Protein AF-A0A1L8CPL9-F1 (afdb_monomer_lite)

Foldseek 3Di:
DDVVLLVCCQVPVLVSQCVQANPDPLSVVLVVLVVVHVVSSSVSSNCSVVVSPHD

Secondary structure (DSSP, 8-state):
--HHHHHHHHHSHHHHHHHHH-SSHHHHHHHHHHHH-HHHHHHHHHHHHHTT---

InterPro domains:
  IPR000612 Proteolipid membrane potential modulator [PF01679] (3-49)
  IPR000612 Proteolipid membrane potential modulator [PTHR21659] (2-51)

Sequence (55 aa):
MNIVNLILAIFIPPVGAFLQVGASKHFFINIVLTLLGILPGVVHAVWLVASNQKG

pLDDT: mean 81.74, std 6.21, range [55.66, 88.44]

Structure (mmCIF, N/CA/C/O backbone):
data_AF-A0A1L8CPL9-F1
#
_entry.id   AF-A0A1L8CPL9-F1
#
loop_
_atom_site.group_PDB
_atom_site.id
_atom_site.type_symbol
_atom_site.label_atom_id
_atom_site.label_alt_id
_atom_site.label_comp_id
_atom_site.label_asym_id
_atom_site.label_entity_id
_atom_site.label_seq_id
_atom_site.pdbx_PDB_ins_code
_atom_site.Cartn_x
_atom_site.Cartn_y
_atom_site.Cartn_z
_atom_site.occupancy
_atom_site.B_iso_or_equiv
_atom_site.auth_seq_id
_atom_site.auth_comp_id
_atom_site.auth_asym_id
_atom_site.auth_atom_id
_atom_site.pdbx_PDB_model_num
ATOM 1 N N . MET A 1 1 ? 0.185 14.197 0.450 1.00 55.66 1 MET A N 1
ATOM 2 C CA . MET A 1 1 ? 1.056 13.244 -0.269 1.00 55.66 1 MET A CA 1
ATOM 3 C C . MET A 1 1 ? 2.470 13.348 0.290 1.00 55.66 1 MET A C 1
ATOM 5 O O . MET A 1 1 ? 3.184 14.283 -0.048 1.00 55.66 1 MET A O 1
ATOM 9 N N . ASN A 1 2 ? 2.857 12.446 1.192 1.00 70.62 2 ASN A N 1
ATOM 10 C CA . ASN A 1 2 ? 4.211 12.430 1.751 1.00 70.62 2 ASN A CA 1
ATOM 11 C C . ASN A 1 2 ? 5.087 11.560 0.845 1.00 70.62 2 ASN A C 1
ATOM 13 O O . ASN A 1 2 ? 4.758 10.395 0.634 1.00 70.62 2 ASN A O 1
ATOM 17 N N . ILE A 1 3 ? 6.198 12.101 0.338 1.00 77.25 3 ILE A N 1
ATOM 18 C CA . ILE A 1 3 ? 7.157 11.374 -0.521 1.00 77.25 3 ILE A CA 1
ATOM 19 C C . ILE A 1 3 ? 7.610 10.061 0.140 1.00 77.25 3 ILE A C 1
ATOM 21 O O . ILE A 1 3 ? 7.776 9.045 -0.526 1.00 77.25 3 ILE A O 1
ATOM 25 N N . VAL A 1 4 ? 7.699 10.060 1.470 1.00 79.94 4 VAL A N 1
ATOM 26 C CA . VAL A 1 4 ? 8.010 8.886 2.294 1.00 79.94 4 VAL A CA 1
ATOM 2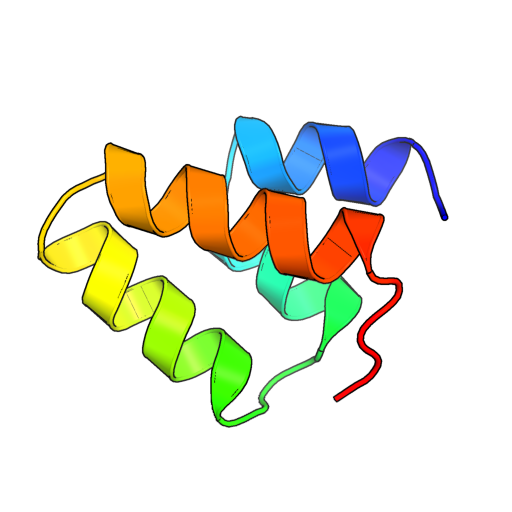7 C C . VAL A 1 4 ? 7.022 7.732 2.060 1.00 79.94 4 VAL A C 1
ATOM 29 O O . VAL A 1 4 ? 7.459 6.619 1.792 1.00 79.94 4 VAL A O 1
ATOM 32 N N . ASN A 1 5 ? 5.704 7.975 2.064 1.00 77.81 5 ASN A N 1
ATOM 33 C CA . ASN A 1 5 ? 4.705 6.919 1.824 1.00 77.81 5 ASN A CA 1
ATOM 34 C C . ASN A 1 5 ? 4.803 6.340 0.407 1.00 77.81 5 ASN A C 1
ATOM 36 O O . ASN A 1 5 ? 4.570 5.149 0.223 1.00 77.81 5 ASN A O 1
ATOM 40 N N . LEU A 1 6 ? 5.161 7.164 -0.584 1.00 81.50 6 LEU A N 1
ATOM 41 C CA . LEU A 1 6 ? 5.333 6.715 -1.965 1.00 81.50 6 LEU A CA 1
ATOM 42 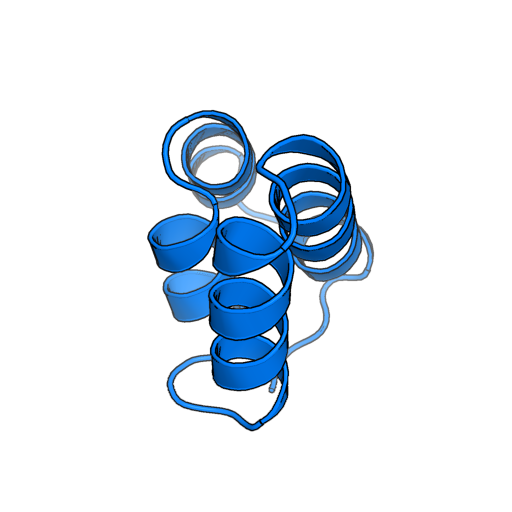C C . LEU A 1 6 ? 6.554 5.797 -2.108 1.00 81.50 6 LEU A C 1
ATOM 44 O O . LEU A 1 6 ? 6.455 4.738 -2.720 1.00 81.50 6 LEU A O 1
ATOM 48 N N . ILE A 1 7 ? 7.681 6.171 -1.497 1.00 84.12 7 ILE A N 1
ATOM 49 C CA . ILE A 1 7 ? 8.895 5.342 -1.480 1.00 84.12 7 ILE A CA 1
ATOM 50 C C . ILE A 1 7 ? 8.612 4.015 -0.762 1.00 84.12 7 ILE A C 1
ATOM 52 O O . ILE A 1 7 ? 8.962 2.949 -1.271 1.00 84.12 7 ILE A O 1
ATOM 56 N N . LEU A 1 8 ? 7.919 4.062 0.382 1.00 81.88 8 LEU A N 1
ATOM 57 C CA . LEU A 1 8 ? 7.556 2.858 1.129 1.00 81.88 8 LEU A CA 1
ATOM 58 C C . LEU A 1 8 ? 6.563 1.971 0.366 1.00 81.88 8 LEU A C 1
ATOM 60 O O . LEU A 1 8 ? 6.714 0.759 0.415 1.00 81.88 8 LEU A O 1
ATOM 64 N N . ALA A 1 9 ? 5.597 2.527 -0.369 1.00 80.69 9 ALA A N 1
ATOM 65 C CA . ALA A 1 9 ? 4.641 1.746 -1.163 1.00 80.69 9 ALA A CA 1
ATOM 66 C C . ALA A 1 9 ? 5.293 0.970 -2.321 1.00 80.69 9 ALA A C 1
ATOM 68 O O . ALA A 1 9 ? 4.770 -0.065 -2.729 1.00 80.69 9 ALA A O 1
ATOM 69 N N . ILE A 1 10 ? 6.430 1.443 -2.837 1.00 81.44 10 ILE A N 1
ATOM 70 C CA . ILE A 1 10 ? 7.171 0.777 -3.918 1.00 81.44 10 ILE A CA 1
ATOM 71 C C . ILE A 1 10 ? 8.098 -0.310 -3.360 1.00 81.44 10 ILE A C 1
ATOM 73 O O . ILE A 1 10 ? 8.149 -1.409 -3.905 1.00 81.44 10 ILE A O 1
ATOM 77 N N . PHE A 1 11 ? 8.825 -0.019 -2.276 1.00 82.50 11 PHE A N 1
ATOM 78 C CA . PHE A 1 11 ? 9.782 -0.963 -1.684 1.00 82.50 11 PHE A CA 1
ATOM 79 C C . PHE A 1 11 ? 9.104 -2.037 -0.826 1.00 82.50 11 PHE A C 1
ATOM 81 O O . PHE A 1 11 ? 9.494 -3.201 -0.851 1.00 82.50 11 PHE A O 1
ATOM 88 N N . ILE A 1 12 ? 8.097 -1.640 -0.044 1.00 83.31 12 ILE A N 1
ATOM 89 C CA . ILE A 1 12 ? 7.346 -2.506 0.866 1.00 83.31 12 ILE A CA 1
ATOM 90 C C . ILE A 1 12 ? 5.850 -2.156 0.742 1.00 83.31 12 ILE A C 1
ATOM 92 O O . ILE A 1 12 ? 5.292 -1.470 1.608 1.00 83.31 12 ILE A O 1
ATOM 96 N N . PRO A 1 13 ? 5.169 -2.638 -0.319 1.00 78.75 13 PRO A N 1
ATOM 97 C CA . PRO A 1 13 ? 3.771 -2.311 -0.601 1.00 78.75 13 PRO A CA 1
ATOM 98 C C . PRO A 1 13 ? 2.811 -2.436 0.593 1.00 78.75 13 PRO A C 1
ATOM 100 O O . PRO A 1 13 ? 2.026 -1.507 0.798 1.00 78.75 13 PRO A O 1
ATOM 103 N N . PRO A 1 14 ? 2.848 -3.498 1.431 1.00 81.62 14 PRO A N 1
ATOM 104 C CA . PRO A 1 14 ? 1.962 -3.585 2.592 1.00 81.62 14 PRO A CA 1
ATOM 105 C C . PRO A 1 14 ? 2.207 -2.475 3.619 1.00 81.62 14 PRO A C 1
ATOM 107 O O . PRO A 1 14 ? 1.246 -1.952 4.173 1.00 81.62 14 PRO A O 1
ATOM 110 N N . VAL A 1 15 ? 3.451 -2.048 3.836 1.00 84.69 15 VAL A N 1
ATOM 111 C CA . VAL A 1 15 ? 3.761 -0.995 4.816 1.00 84.69 15 VAL A CA 1
ATOM 112 C C . VAL A 1 15 ? 3.340 0.380 4.293 1.00 84.69 15 VAL A C 1
ATOM 114 O O . VAL A 1 15 ? 2.728 1.147 5.034 1.00 84.69 15 VAL A O 1
ATOM 117 N N . GLY A 1 16 ? 3.590 0.683 3.014 1.00 84.00 16 GLY A N 1
ATOM 118 C CA . GLY A 1 16 ? 3.119 1.930 2.400 1.00 84.00 16 GLY A CA 1
ATOM 119 C C . GLY A 1 16 ? 1.592 2.049 2.415 1.00 84.00 16 GLY A C 1
ATOM 120 O O . GLY A 1 16 ? 1.059 3.097 2.777 1.00 84.00 16 GLY A O 1
ATOM 121 N N . ALA A 1 17 ? 0.883 0.954 2.112 1.00 84.62 17 ALA A N 1
ATOM 122 C CA . ALA A 1 17 ? -0.573 0.901 2.213 1.00 84.62 17 ALA A CA 1
ATOM 123 C C . ALA A 1 17 ? -1.052 1.068 3.667 1.00 84.62 17 ALA A C 1
ATOM 125 O O . ALA A 1 17 ? -1.939 1.877 3.923 1.00 84.62 17 ALA A O 1
ATOM 126 N N . PHE A 1 18 ? -0.433 0.385 4.635 1.00 85.44 18 PHE A N 1
ATOM 127 C CA . PHE A 1 18 ? -0.791 0.499 6.054 1.00 85.44 18 PHE A CA 1
ATOM 128 C C . PHE A 1 18 ? -0.642 1.926 6.593 1.00 85.44 18 PHE A C 1
ATOM 130 O O . PHE A 1 18 ? -1.502 2.408 7.318 1.00 85.44 18 PHE A O 1
ATOM 137 N N . LEU A 1 19 ? 0.413 2.645 6.210 1.00 82.56 19 LEU A N 1
ATOM 138 C CA . LEU A 1 19 ? 0.605 4.039 6.626 1.00 82.56 19 LEU A CA 1
ATOM 139 C C . LEU A 1 19 ? -0.377 5.012 5.956 1.00 82.56 19 LEU A C 1
ATOM 141 O O . LEU A 1 19 ? -0.560 6.129 6.437 1.00 82.56 19 LEU A O 1
ATOM 145 N N . GLN A 1 20 ? -0.983 4.614 4.837 1.00 82.75 20 GLN A N 1
ATOM 146 C CA . GLN A 1 20 ? -1.909 5.436 4.061 1.00 82.75 20 GLN A CA 1
ATOM 147 C C . GLN A 1 20 ? -3.371 5.231 4.495 1.00 82.75 20 GLN A C 1
ATOM 149 O O . GLN A 1 20 ? -4.096 6.212 4.659 1.00 82.75 20 GLN A O 1
ATOM 154 N N . VAL A 1 21 ? -3.802 3.980 4.700 1.00 83.12 21 VAL A N 1
ATOM 155 C CA . VAL A 1 21 ? -5.193 3.626 5.060 1.00 83.12 21 VAL A CA 1
ATOM 156 C C . VAL A 1 21 ? -5.352 2.973 6.433 1.00 83.12 21 VAL A C 1
ATOM 158 O O . VAL A 1 21 ? -6.468 2.637 6.820 1.00 83.12 21 VAL A O 1
ATOM 161 N N . GLY A 1 22 ? -4.267 2.759 7.176 1.00 82.94 22 GLY A N 1
ATOM 162 C CA . GLY A 1 22 ? -4.294 2.020 8.438 1.00 82.94 22 GLY A CA 1
ATOM 163 C C . GLY A 1 22 ? -4.650 0.542 8.255 1.00 82.94 22 GLY A C 1
ATOM 164 O O . GLY A 1 22 ? -4.488 -0.042 7.182 1.00 82.94 22 GLY A O 1
ATOM 165 N N . ALA A 1 23 ? -5.198 -0.066 9.308 1.00 80.69 23 ALA A N 1
ATOM 166 C CA . ALA A 1 23 ? -5.749 -1.423 9.293 1.00 80.69 23 ALA A CA 1
ATOM 167 C C . ALA A 1 23 ? -7.161 -1.472 8.666 1.00 80.69 23 ALA A C 1
ATOM 169 O O . ALA A 1 23 ? -8.099 -1.999 9.262 1.00 80.69 23 ALA A O 1
ATOM 170 N N . SER A 1 24 ? -7.338 -0.882 7.482 1.00 82.62 24 SER A N 1
ATOM 171 C CA . SER A 1 24 ? -8.625 -0.859 6.774 1.00 82.62 24 SER A CA 1
ATOM 172 C C . SER A 1 24 ? -8.756 -2.028 5.784 1.00 82.62 24 SER A C 1
ATOM 174 O O . SER A 1 24 ? -7.789 -2.732 5.484 1.00 82.62 24 SER A O 1
ATOM 176 N N . LYS A 1 25 ? -9.952 -2.234 5.217 1.00 83.25 25 LYS A N 1
ATOM 177 C CA . LYS A 1 25 ? -10.215 -3.288 4.212 1.00 83.25 25 LYS A CA 1
ATOM 178 C C . LYS A 1 25 ? -9.263 -3.192 3.011 1.00 83.25 25 LYS A C 1
ATOM 180 O O . LYS A 1 25 ? -8.844 -4.214 2.475 1.00 83.25 25 LYS A O 1
ATOM 185 N N . HIS A 1 26 ? -8.865 -1.974 2.645 1.00 83.19 26 HIS A N 1
ATOM 186 C CA . HIS A 1 26 ? -7.881 -1.706 1.593 1.00 83.19 26 HIS A CA 1
ATOM 187 C C . HIS A 1 26 ? -6.488 -2.285 1.899 1.00 83.19 26 HIS A C 1
ATOM 189 O O . HIS A 1 26 ? -5.822 -2.776 0.991 1.00 83.19 26 HIS A O 1
ATOM 195 N N . PHE A 1 27 ? -6.060 -2.310 3.166 1.00 85.88 27 PHE A N 1
ATOM 196 C CA . PHE A 1 27 ? -4.794 -2.935 3.565 1.00 85.88 27 PHE A CA 1
ATOM 197 C C . PHE A 1 27 ? -4.840 -4.460 3.407 1.00 85.88 27 PHE A C 1
ATOM 199 O O . PHE A 1 27 ? -3.905 -5.056 2.872 1.00 85.88 27 PHE A O 1
ATOM 206 N N . PHE A 1 28 ? -5.955 -5.088 3.786 1.00 84.19 28 PHE A N 1
ATOM 207 C CA . PHE A 1 28 ? -6.160 -6.524 3.574 1.00 84.19 28 PHE A CA 1
ATOM 208 C C . PHE A 1 28 ? -6.195 -6.890 2.090 1.00 84.19 28 PHE A C 1
ATOM 210 O O . PHE A 1 28 ? -5.571 -7.869 1.687 1.00 84.19 28 PHE A O 1
ATOM 217 N N . ILE A 1 29 ? -6.864 -6.077 1.268 1.00 85.69 29 ILE A N 1
ATOM 21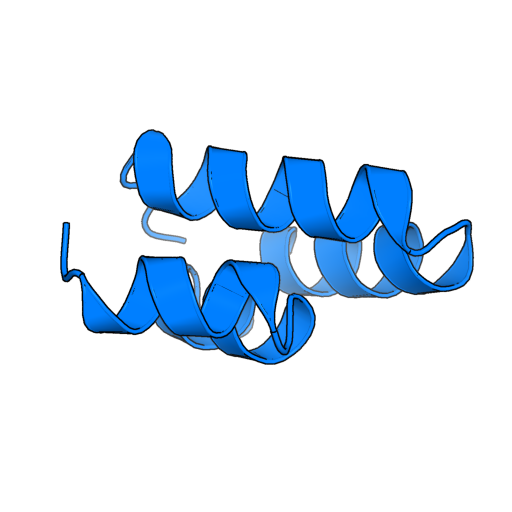8 C CA . ILE A 1 29 ? -6.864 -6.240 -0.190 1.00 85.69 29 ILE A CA 1
ATOM 219 C C . ILE A 1 29 ? -5.440 -6.152 -0.727 1.00 85.69 29 ILE A C 1
ATOM 221 O O . ILE A 1 29 ? -5.036 -7.026 -1.482 1.00 85.69 29 ILE A O 1
ATOM 225 N N . ASN A 1 30 ? -4.648 -5.175 -0.282 1.00 86.81 30 ASN A N 1
ATOM 226 C CA . ASN A 1 30 ? -3.256 -5.043 -0.698 1.00 86.81 30 ASN A CA 1
ATOM 227 C C . ASN A 1 30 ? -2.399 -6.267 -0.327 1.00 86.81 30 ASN A C 1
ATOM 229 O O . ASN A 1 30 ? -1.581 -6.710 -1.131 1.00 86.81 30 ASN A O 1
ATOM 233 N N . ILE A 1 31 ? -2.603 -6.849 0.859 1.00 84.50 31 ILE A N 1
ATOM 234 C CA . ILE A 1 31 ? -1.934 -8.089 1.288 1.00 84.50 31 ILE A CA 1
ATOM 235 C C . ILE A 1 31 ? -2.308 -9.264 0.384 1.00 84.50 31 ILE A C 1
ATOM 237 O O . ILE A 1 31 ? -1.422 -9.954 -0.116 1.00 84.50 31 ILE A O 1
ATOM 241 N N . VAL A 1 32 ? -3.604 -9.477 0.145 1.00 88.00 32 VAL A N 1
ATOM 242 C CA . VAL A 1 32 ? -4.088 -10.562 -0.722 1.00 88.00 32 VAL A CA 1
ATOM 243 C C . VAL A 1 32 ? -3.546 -10.389 -2.135 1.00 88.00 32 VAL A C 1
ATOM 245 O O . VAL A 1 32 ? -3.098 -11.346 -2.759 1.00 88.00 32 VAL A O 1
ATOM 248 N N . LEU A 1 33 ? -3.526 -9.153 -2.622 1.00 84.62 33 LEU A N 1
ATOM 249 C CA . LEU A 1 33 ? -3.047 -8.828 -3.950 1.00 84.62 33 LEU A CA 1
ATOM 250 C C . LEU A 1 33 ? -1.539 -9.067 -4.074 1.00 84.62 33 LEU A C 1
ATOM 252 O O . LEU A 1 33 ? -1.116 -9.656 -5.058 1.00 84.62 33 LEU A O 1
ATOM 256 N N . THR A 1 34 ? -0.760 -8.723 -3.043 1.00 83.56 34 THR A N 1
ATOM 257 C CA . THR A 1 34 ? 0.682 -9.019 -2.963 1.00 83.56 34 THR A CA 1
ATOM 258 C C . THR A 1 34 ? 0.955 -10.530 -2.927 1.00 83.56 34 THR A C 1
ATOM 260 O O . THR A 1 34 ? 1.936 -10.981 -3.515 1.00 83.56 34 THR A O 1
ATOM 263 N N . LEU A 1 35 ? 0.082 -11.322 -2.289 1.00 81.38 35 LEU A N 1
ATOM 264 C CA . LEU A 1 35 ? 0.167 -12.790 -2.260 1.00 81.38 35 LEU A CA 1
ATOM 265 C C . LEU A 1 35 ? -0.204 -13.443 -3.602 1.00 81.38 35 LEU A C 1
ATOM 267 O O . LEU A 1 35 ? 0.383 -14.458 -3.963 1.00 81.38 35 LEU A O 1
ATOM 271 N N . LEU A 1 36 ? -1.146 -12.863 -4.353 1.00 84.38 36 LEU A N 1
ATOM 272 C CA . LEU A 1 36 ? -1.490 -13.299 -5.715 1.00 84.38 36 LEU A CA 1
ATOM 273 C C . LEU A 1 36 ? -0.449 -12.858 -6.759 1.00 84.38 36 LEU A C 1
ATOM 275 O O . LEU A 1 36 ? -0.357 -13.446 -7.834 1.00 84.38 36 LEU A O 1
ATOM 279 N N . GLY A 1 37 ? 0.342 -11.835 -6.441 1.00 80.56 37 GLY A N 1
ATOM 280 C CA . GLY A 1 37 ? 1.475 -11.374 -7.227 1.00 80.56 37 GLY A CA 1
ATOM 281 C C . GLY A 1 37 ? 1.987 -10.025 -6.726 1.00 80.56 37 GLY A C 1
ATOM 282 O O . GLY A 1 37 ? 1.222 -9.122 -6.400 1.00 80.56 37 GLY A O 1
ATOM 283 N N . ILE A 1 38 ? 3.303 -9.831 -6.722 1.00 75.94 38 ILE A N 1
ATOM 284 C CA . ILE A 1 38 ? 3.902 -8.568 -6.258 1.00 75.94 38 ILE A CA 1
ATOM 285 C C . ILE A 1 38 ? 3.448 -7.370 -7.108 1.00 75.94 38 ILE A C 1
ATOM 287 O O . ILE A 1 38 ? 3.183 -6.299 -6.568 1.00 75.94 38 ILE A O 1
ATOM 291 N N . LEU A 1 39 ? 3.299 -7.556 -8.425 1.00 82.81 39 LEU A N 1
ATOM 292 C CA . LEU A 1 39 ? 2.904 -6.494 -9.358 1.00 82.81 39 LEU A CA 1
ATOM 293 C C . LEU A 1 39 ? 1.556 -5.838 -9.011 1.00 82.81 39 LEU A C 1
ATOM 295 O O . LEU A 1 39 ? 1.531 -4.616 -8.845 1.00 82.81 39 LEU A O 1
ATOM 299 N N . PRO A 1 40 ? 0.440 -6.580 -8.872 1.00 85.31 40 PRO A N 1
ATOM 300 C CA . PRO A 1 40 ? -0.835 -5.952 -8.555 1.00 85.31 40 PRO A CA 1
ATOM 301 C C . PRO A 1 40 ? -0.839 -5.336 -7.142 1.00 85.31 40 PRO A C 1
ATOM 303 O O . PRO A 1 40 ? -1.420 -4.266 -6.970 1.00 85.31 40 PRO A O 1
ATOM 306 N N . GLY A 1 41 ? -0.115 -5.905 -6.166 1.00 87.12 41 GLY A N 1
ATOM 307 C CA . GLY A 1 41 ? 0.080 -5.293 -4.840 1.00 87.12 41 GLY A CA 1
ATOM 308 C C . GLY A 1 41 ? 0.787 -3.930 -4.889 1.00 87.12 41 GLY A C 1
ATOM 309 O O . GLY A 1 41 ? 0.323 -2.965 -4.286 1.00 87.12 41 GLY A O 1
ATOM 310 N N . VAL A 1 42 ? 1.865 -3.800 -5.668 1.00 86.25 42 VAL A N 1
ATOM 311 C CA . VAL A 1 42 ? 2.567 -2.514 -5.848 1.00 86.25 42 VAL A CA 1
ATOM 312 C C . VAL A 1 42 ? 1.666 -1.482 -6.528 1.00 86.25 42 VAL A C 1
ATOM 314 O O . VAL A 1 42 ? 1.571 -0.350 -6.058 1.00 86.25 42 VAL A O 1
ATOM 317 N N . VAL A 1 43 ? 0.954 -1.863 -7.595 1.00 88.44 43 VAL A N 1
ATOM 318 C CA . VAL A 1 43 ? 0.028 -0.957 -8.298 1.00 88.44 43 VAL A CA 1
ATOM 319 C C . VAL A 1 43 ? -1.071 -0.460 -7.359 1.00 88.44 43 VAL A C 1
ATOM 321 O O . VAL A 1 43 ? -1.374 0.732 -7.347 1.00 88.44 43 VAL A O 1
ATOM 324 N N . HIS A 1 44 ? -1.640 -1.345 -6.539 1.00 87.62 44 HIS A N 1
ATOM 325 C CA . HIS A 1 44 ? -2.685 -0.974 -5.590 1.00 87.62 44 HIS A CA 1
ATOM 326 C C . HIS A 1 44 ? -2.164 -0.045 -4.488 1.00 87.62 44 HIS A C 1
ATOM 328 O O . HIS A 1 44 ? -2.791 0.979 -4.217 1.00 87.62 44 HIS A O 1
ATOM 334 N N . ALA A 1 45 ? -0.999 -0.339 -3.901 1.00 86.56 45 ALA A N 1
ATOM 335 C CA . ALA A 1 45 ? -0.370 0.519 -2.898 1.00 86.56 45 ALA A CA 1
ATOM 336 C C . ALA A 1 45 ? -0.038 1.916 -3.458 1.00 86.56 45 ALA A C 1
ATOM 338 O O . ALA A 1 45 ? -0.325 2.926 -2.81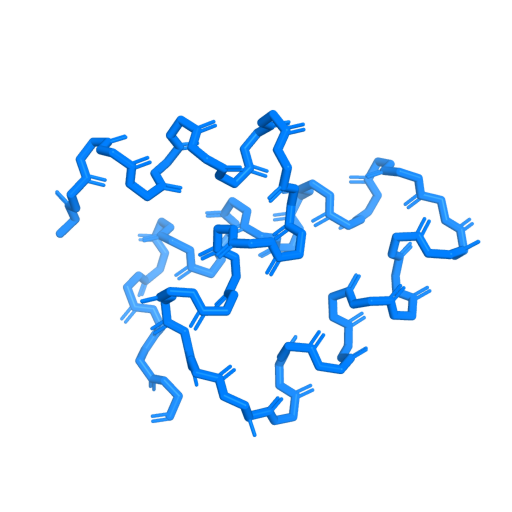4 1.00 86.56 45 ALA A O 1
ATOM 339 N N . VAL A 1 46 ? 0.500 1.992 -4.681 1.00 86.38 46 VAL A N 1
ATOM 340 C CA . VAL A 1 46 ? 0.791 3.264 -5.361 1.00 86.38 46 VAL A CA 1
ATOM 341 C C . VAL A 1 46 ? -0.493 4.032 -5.675 1.00 86.38 46 VAL A C 1
ATOM 343 O O . VAL A 1 46 ? -0.551 5.233 -5.418 1.00 86.38 46 VAL A O 1
ATOM 346 N N . TRP A 1 47 ? -1.539 3.363 -6.171 1.00 86.81 47 TRP A N 1
ATOM 347 C CA . TRP A 1 47 ? -2.835 3.994 -6.445 1.00 86.81 47 TRP A CA 1
ATOM 348 C C . TRP A 1 47 ? -3.461 4.588 -5.178 1.00 86.81 47 TRP A C 1
ATOM 350 O O . TRP A 1 47 ? -3.964 5.709 -5.200 1.00 86.81 47 TRP A O 1
ATOM 360 N N . LEU A 1 48 ? -3.359 3.883 -4.053 1.00 85.38 48 LEU A N 1
ATOM 361 C CA . LEU A 1 48 ? -3.861 4.328 -2.755 1.00 85.38 48 LEU A CA 1
ATOM 362 C C . LEU A 1 48 ? -3.174 5.619 -2.278 1.00 85.38 48 LEU A C 1
ATOM 364 O O . LEU A 1 48 ? -3.839 6.561 -1.839 1.00 85.38 48 LEU A O 1
ATOM 368 N N . VAL A 1 49 ? -1.844 5.679 -2.413 1.00 84.62 49 VAL A N 1
ATOM 369 C CA . VAL A 1 49 ? -1.025 6.849 -2.057 1.00 84.62 49 VAL A CA 1
ATOM 370 C C . VAL A 1 49 ? -1.273 8.013 -3.020 1.00 84.62 49 VAL A C 1
ATOM 372 O O . VAL A 1 49 ? -1.473 9.146 -2.577 1.00 84.62 49 VAL A O 1
ATOM 375 N N . ALA A 1 50 ? -1.304 7.744 -4.328 1.00 84.31 50 ALA A N 1
ATOM 376 C CA . ALA A 1 50 ? -1.532 8.750 -5.365 1.00 84.31 50 ALA A CA 1
ATOM 377 C C . ALA A 1 50 ? -2.938 9.363 -5.272 1.00 84.31 50 ALA A C 1
ATOM 379 O O . ALA A 1 50 ? -3.101 10.577 -5.382 1.00 84.31 50 ALA A O 1
ATOM 380 N N . SER A 1 51 ? -3.950 8.544 -4.985 1.00 83.75 51 SER A N 1
ATOM 381 C CA . SER A 1 51 ? -5.335 8.988 -4.835 1.00 83.75 51 SER A CA 1
ATOM 382 C C . SER A 1 51 ? -5.610 9.681 -3.488 1.00 83.75 51 SER A C 1
ATOM 384 O O . SER A 1 51 ? -6.747 10.081 -3.254 1.00 83.75 51 SER A O 1
ATOM 386 N N . ASN A 1 52 ? -4.613 9.828 -2.596 1.00 77.31 52 ASN A N 1
ATOM 387 C CA . ASN A 1 52 ? -4.794 10.238 -1.189 1.00 77.31 52 ASN A CA 1
ATOM 388 C C . ASN A 1 52 ? -5.988 9.539 -0.526 1.00 77.31 52 ASN A C 1
ATOM 390 O O . ASN A 1 52 ? -6.704 10.155 0.265 1.00 77.31 52 ASN A O 1
ATOM 394 N N . GLN A 1 53 ? -6.205 8.262 -0.843 1.00 74.75 53 GLN A N 1
ATOM 395 C CA . GLN A 1 53 ? -7.226 7.474 -0.168 1.00 74.75 53 GLN A CA 1
ATOM 396 C C . GLN A 1 53 ? -6.833 7.426 1.307 1.00 74.75 53 GLN A C 1
ATOM 398 O O . GLN A 1 53 ? -5.741 6.973 1.656 1.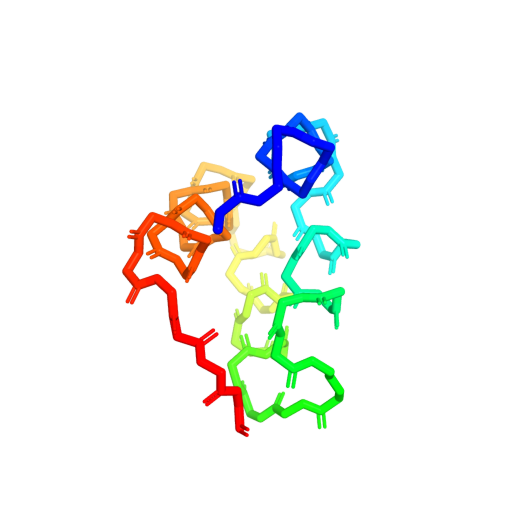00 74.75 53 GLN A O 1
ATOM 403 N N . LYS A 1 54 ? -7.681 7.988 2.160 1.00 66.19 54 LYS A N 1
ATOM 404 C CA . LYS A 1 54 ? -7.581 7.8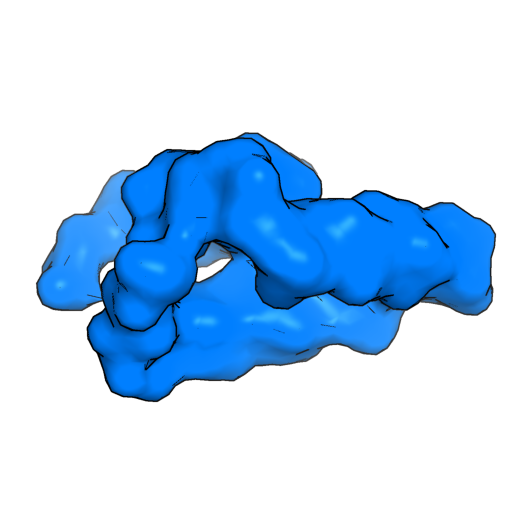67 3.610 1.00 66.19 54 LYS A CA 1
ATOM 405 C C . LYS A 1 54 ? -8.682 6.893 3.997 1.00 66.19 54 LYS A C 1
ATOM 407 O O . LYS A 1 54 ? -9.827 7.107 3.607 1.00 66.19 54 LYS A O 1
ATOM 412 N N . GLY A 1 55 ? -8.267 5.787 4.610 1.00 59.62 55 GLY A N 1
ATOM 413 C CA . GLY A 1 55 ? -9.142 4.673 4.977 1.00 59.62 55 GLY A CA 1
ATOM 414 C C . GLY A 1 55 ? -10.260 5.081 5.916 1.00 59.62 55 GLY A C 1
ATOM 415 O O . GLY A 1 55 ? -10.070 6.065 6.666 1.00 59.62 55 GLY A O 1
#

Radius of gyration: 9.38 Å; chains: 1; bounding box: 20×26×19 Å

Organism: NCBI:txid1921010